Protein AF-A0A923AWI6-F1 (afdb_monomer)

Mean predicted aligned error: 8.92 Å

Solvent-accessible surface area (backbone atoms only — not comparable to full-atom values): 6801 Å² total; per-residue (Å²): 113,45,79,76,45,63,46,67,44,89,64,32,20,40,35,29,35,39,38,64,31,85,40,94,51,52,35,27,54,32,82,87,48,50,84,41,27,35,38,37,34,76,89,67,54,72,37,40,35,44,70,36,90,88,49,65,37,49,70,32,51,48,75,34,71,45,75,51,61,47,37,22,57,36,44,67,72,93,59,93,44,37,34,42,33,26,28,81,87,34,56,66,84,45,84,86,50,46,37,50,32,44,78,40,78,49,74,53,72,59,58,71,59,78,80,74,87,84,83,131

Nearest PDB structures (foldseek):
  8rd8-assembly1_H  TM=4.188E-01  e=1.966E-01  Psychrobacter urativorans
  5wdt-assembly1_z  TM=3.711E-01  e=1.489E-01  Escherichia coli
  5we4-assembly1_z  TM=3.940E-01  e=2.456E-01  Escherichia coli
  5wfs-assembly1_z  TM=3.877E-01  e=3.067E-01  Escherichia coli
  6h04-assembly1_A  TM=4.870E-01  e=4.679E+00  Homo sapiens

Foldseek 3Di:
DDWPDWEFDAFKIKTKDKDFAQAQAKAWQAQDHQQQKWKAAPVRDIWTWDQDPPCRRNIAGHRGMDIDMTMTGHGDDDGPKMKIWTRVPADQPDSPDSHHIDIDIDPCVNNVPVPPDDDD

Sequence (120 aa):
MQVTSLQSREVDTVVGVRILNGADNEIQLNRFNNRQGYIVVESGERIYISPPAGNTRLAIQPGQSMEGELVFLGRLPQSSSAVLVLNENSQTDNRYTRTPGFRIDLPLASLGSAASEGAS

Structure (mmCIF, N/CA/C/O backbone):
data_AF-A0A923AWI6-F1
#
_entry.id   AF-A0A923AWI6-F1
#
loop_
_atom_site.group_PDB
_atom_site.id
_atom_site.type_symbol
_atom_site.label_atom_id
_atom_site.label_alt_id
_atom_site.label_comp_id
_atom_site.label_asym_id
_atom_site.label_entity_id
_atom_site.label_seq_id
_atom_site.pdbx_PDB_ins_code
_atom_site.Cartn_x
_atom_site.Cartn_y
_atom_site.Cartn_z
_atom_site.occupancy
_atom_site.B_iso_or_equiv
_atom_site.auth_seq_id
_atom_site.auth_comp_id
_atom_site.auth_asym_id
_atom_site.auth_atom_id
_atom_site.pdbx_PDB_model_num
ATOM 1 N N . MET A 1 1 ? 0.631 -0.723 -10.292 1.00 75.94 1 MET A N 1
ATOM 2 C CA . MET A 1 1 ? -0.004 -1.404 -9.142 1.00 75.94 1 MET A CA 1
ATOM 3 C C . MET A 1 1 ? -1.471 -1.026 -9.128 1.00 75.94 1 MET A C 1
ATOM 5 O O . MET A 1 1 ? -1.790 0.086 -9.524 1.00 75.94 1 MET A O 1
ATOM 9 N N . GLN A 1 2 ? -2.335 -1.944 -8.716 1.00 84.50 2 GLN A N 1
ATOM 10 C CA . GLN A 1 2 ? -3.776 -1.757 -8.605 1.00 84.50 2 GLN A CA 1
ATOM 11 C C . GLN A 1 2 ? -4.248 -2.251 -7.237 1.00 84.50 2 GLN A C 1
ATOM 13 O O . GLN A 1 2 ? -3.714 -3.232 -6.721 1.00 84.50 2 GLN A O 1
ATOM 18 N N . VAL A 1 3 ? -5.234 -1.572 -6.659 1.00 85.81 3 VAL A N 1
ATOM 19 C CA . VAL A 1 3 ? -5.942 -2.038 -5.461 1.00 85.81 3 VAL A CA 1
ATOM 20 C C . VAL A 1 3 ? -7.100 -2.911 -5.933 1.00 85.81 3 VAL A C 1
ATOM 22 O O . VAL A 1 3 ? -7.887 -2.480 -6.771 1.00 85.81 3 VAL A O 1
ATOM 25 N N . THR A 1 4 ? -7.168 -4.144 -5.442 1.00 87.12 4 THR A N 1
ATOM 26 C CA . THR A 1 4 ? -8.213 -5.113 -5.801 1.00 87.12 4 THR A CA 1
ATOM 27 C C . THR A 1 4 ? -9.317 -5.176 -4.756 1.00 87.12 4 THR A C 1
ATOM 29 O O . THR A 1 4 ? -10.471 -5.395 -5.108 1.00 87.12 4 THR A O 1
ATOM 32 N N . SER A 1 5 ? -8.979 -4.973 -3.481 1.00 85.56 5 SER A N 1
ATOM 33 C CA . SER A 1 5 ? -9.930 -4.993 -2.371 1.00 85.56 5 SER A CA 1
ATOM 34 C C . SER A 1 5 ? -9.461 -4.079 -1.244 1.00 85.56 5 SER A C 1
ATOM 36 O O . SER A 1 5 ? -8.267 -3.812 -1.097 1.00 85.56 5 SER A O 1
ATOM 38 N N . LEU A 1 6 ? -10.401 -3.603 -0.437 1.00 87.44 6 LEU A N 1
ATOM 39 C CA . LEU A 1 6 ? -10.134 -2.769 0.723 1.00 87.44 6 LEU A CA 1
ATOM 40 C C . LEU A 1 6 ? -11.139 -3.113 1.821 1.00 87.44 6 LEU A C 1
ATOM 42 O O . LEU A 1 6 ? -12.344 -2.970 1.634 1.00 87.44 6 LEU A O 1
ATOM 46 N N . GLN A 1 7 ? -10.640 -3.566 2.966 1.00 87.12 7 GLN A N 1
ATOM 47 C CA . GLN A 1 7 ? -11.446 -3.971 4.112 1.00 87.12 7 GLN A CA 1
ATOM 48 C C . GLN A 1 7 ? -10.875 -3.342 5.380 1.00 87.12 7 GLN A C 1
ATOM 50 O O . GLN A 1 7 ? -9.789 -3.691 5.829 1.00 87.12 7 GLN A O 1
ATOM 55 N N . SER A 1 8 ? -11.612 -2.410 5.975 1.00 84.50 8 SER A N 1
ATOM 56 C CA . SER A 1 8 ? -11.272 -1.826 7.273 1.00 84.50 8 SER A CA 1
ATOM 57 C C . SER A 1 8 ? -11.991 -2.613 8.362 1.00 84.50 8 SER A C 1
ATOM 59 O O . SER A 1 8 ? -13.217 -2.733 8.331 1.00 84.50 8 SER A O 1
ATOM 61 N N . ARG A 1 9 ? -11.239 -3.187 9.302 1.00 85.44 9 ARG A N 1
ATOM 62 C CA . ARG A 1 9 ? -11.763 -3.940 10.449 1.00 85.44 9 ARG A CA 1
ATOM 63 C C . ARG A 1 9 ? -11.532 -3.140 11.726 1.00 85.44 9 ARG A C 1
ATOM 65 O O . ARG A 1 9 ? -11.140 -1.977 11.715 1.00 85.44 9 ARG A O 1
ATOM 72 N N . GLU A 1 10 ? -11.859 -3.733 12.866 1.00 80.19 10 GLU A N 1
ATOM 73 C CA . GLU A 1 10 ? -11.796 -3.039 14.155 1.00 80.19 10 GLU A CA 1
ATOM 74 C C . GLU A 1 10 ? -10.370 -2.830 14.658 1.00 80.19 10 GLU A C 1
ATOM 76 O O . GLU A 1 10 ? -10.083 -1.806 15.272 1.00 80.19 10 GLU A O 1
ATOM 81 N N . VAL A 1 11 ? -9.482 -3.778 14.361 1.00 84.69 11 VAL A N 1
ATOM 82 C CA . VAL A 1 11 ? -8.100 -3.799 14.861 1.00 84.69 11 VAL A CA 1
ATOM 83 C C . VAL A 1 11 ? -7.060 -3.770 13.742 1.00 84.69 11 VAL A C 1
ATOM 85 O O . VAL A 1 11 ? -5.884 -3.514 13.996 1.00 84.69 11 VAL A O 1
ATOM 88 N N . ASP A 1 12 ? -7.485 -3.989 12.501 1.00 88.12 12 ASP A N 1
ATOM 89 C CA . ASP A 1 12 ? -6.624 -4.073 11.331 1.00 88.12 12 ASP A CA 1
ATOM 90 C C . ASP A 1 12 ? -7.342 -3.584 10.070 1.00 88.12 12 ASP A C 1
ATOM 92 O O . ASP A 1 12 ? -8.568 -3.564 9.997 1.00 88.12 12 ASP A O 1
ATOM 96 N N . THR A 1 13 ? -6.572 -3.178 9.067 1.00 88.62 13 THR A N 1
ATOM 97 C CA . THR A 1 13 ? -7.085 -2.844 7.735 1.00 88.62 13 THR A CA 1
ATOM 98 C C . THR A 1 13 ? -6.377 -3.710 6.714 1.00 88.62 13 THR A C 1
ATOM 100 O O . THR A 1 13 ? -5.153 -3.725 6.670 1.00 88.62 13 THR A O 1
ATOM 103 N N . VAL A 1 14 ? -7.126 -4.415 5.879 1.00 88.75 14 VAL A N 1
ATOM 104 C CA . VAL A 1 14 ? -6.596 -5.287 4.833 1.00 88.75 14 VAL A CA 1
ATOM 105 C C . VAL A 1 14 ? -6.802 -4.624 3.478 1.00 88.75 14 VAL A C 1
ATOM 107 O O . VAL A 1 14 ? -7.915 -4.247 3.116 1.00 88.75 14 VAL A O 1
ATOM 110 N N . VAL A 1 15 ? -5.721 -4.471 2.717 1.00 87.12 15 VAL A N 1
ATOM 111 C CA . VAL A 1 15 ? -5.744 -3.939 1.353 1.00 87.12 15 VAL A CA 1
ATOM 112 C C . VAL A 1 15 ? -5.268 -5.025 0.402 1.00 87.12 15 VAL A C 1
ATOM 114 O O . VAL A 1 15 ? -4.088 -5.375 0.387 1.00 87.12 15 VAL A O 1
ATOM 117 N N . GLY A 1 16 ? -6.182 -5.551 -0.405 1.00 87.94 16 GLY A N 1
ATOM 118 C CA . GLY A 1 16 ? -5.849 -6.426 -1.520 1.00 87.94 16 GLY A CA 1
ATOM 119 C C . GLY A 1 16 ? -5.172 -5.614 -2.617 1.00 87.94 16 GLY A C 1
ATOM 120 O O . GLY A 1 16 ? -5.704 -4.597 -3.070 1.00 87.94 16 GLY A O 1
ATOM 121 N N . VAL A 1 17 ? -3.988 -6.040 -3.041 1.00 85.25 17 VAL A N 1
ATOM 122 C CA . VAL A 1 17 ? -3.202 -5.348 -4.060 1.00 85.25 17 VAL A CA 1
ATOM 123 C C . VAL A 1 17 ? -2.714 -6.312 -5.126 1.00 85.25 17 VAL A C 1
ATOM 125 O O . VAL A 1 17 ? -2.331 -7.449 -4.855 1.00 85.25 17 VAL A O 1
ATOM 128 N N . ARG A 1 18 ? -2.670 -5.802 -6.353 1.00 87.00 18 ARG A N 1
ATOM 129 C CA . ARG A 1 18 ? -2.097 -6.459 -7.520 1.00 87.00 18 ARG A CA 1
ATOM 130 C C . ARG A 1 18 ? -0.978 -5.601 -8.076 1.00 87.00 18 ARG A C 1
ATOM 132 O O . ARG A 1 18 ? -1.188 -4.470 -8.524 1.00 87.00 18 ARG A O 1
ATOM 139 N N . ILE A 1 19 ? 0.238 -6.122 -8.056 1.00 82.94 19 ILE A N 1
ATOM 140 C CA . ILE A 1 19 ? 1.408 -5.432 -8.587 1.00 82.94 19 ILE A CA 1
ATOM 141 C C . ILE A 1 19 ? 1.935 -6.209 -9.785 1.00 82.94 19 ILE A C 1
ATOM 143 O O . ILE A 1 19 ? 2.257 -7.384 -9.680 1.00 82.94 19 ILE A O 1
ATOM 147 N N . LEU A 1 20 ? 2.046 -5.527 -10.921 1.00 85.25 20 LEU A N 1
ATOM 148 C CA . LEU A 1 20 ? 2.718 -6.033 -12.109 1.00 85.25 20 LEU A CA 1
ATOM 149 C C . LEU A 1 20 ? 4.131 -5.454 -12.146 1.00 85.25 20 LEU A C 1
ATOM 151 O O . LEU A 1 20 ? 4.284 -4.229 -12.141 1.00 85.25 20 LEU A O 1
ATOM 155 N N . ASN A 1 21 ? 5.143 -6.316 -12.198 1.00 83.81 21 ASN A N 1
ATOM 156 C CA . ASN A 1 21 ? 6.506 -5.888 -12.457 1.00 83.81 21 ASN A CA 1
ATOM 157 C C . ASN A 1 21 ? 6.790 -5.923 -13.964 1.00 83.81 21 ASN A C 1
ATOM 159 O O . ASN A 1 21 ? 7.082 -6.975 -14.526 1.00 83.81 21 ASN A O 1
ATOM 163 N N . GLY A 1 22 ? 6.705 -4.761 -14.611 1.00 78.81 22 GLY A N 1
ATOM 164 C CA . GLY A 1 22 ? 7.092 -4.591 -16.014 1.00 78.81 22 GLY A CA 1
ATOM 165 C C . GLY A 1 22 ? 8.573 -4.262 -16.229 1.00 78.81 22 GLY A C 1
ATOM 166 O O . GLY A 1 22 ? 8.960 -4.015 -17.365 1.00 78.81 22 GLY A O 1
ATOM 167 N N . ALA A 1 23 ? 9.385 -4.196 -15.169 1.00 76.81 23 ALA A N 1
ATOM 168 C CA . ALA A 1 23 ? 10.812 -3.917 -15.282 1.00 76.81 23 ALA A CA 1
ATOM 169 C C . ALA A 1 23 ? 11.611 -5.197 -15.570 1.00 76.81 23 ALA A C 1
ATOM 171 O O . ALA A 1 23 ? 11.206 -6.294 -15.191 1.00 76.81 23 ALA A O 1
ATOM 172 N N . ASP A 1 24 ? 12.800 -5.038 -16.154 1.00 81.06 24 ASP A N 1
ATOM 173 C CA . ASP A 1 24 ? 13.756 -6.129 -16.406 1.00 81.06 24 ASP A CA 1
ATOM 174 C C . ASP A 1 24 ? 14.444 -6.657 -15.131 1.00 81.06 24 ASP A C 1
ATOM 176 O O . ASP A 1 24 ? 15.242 -7.590 -15.178 1.00 81.06 24 ASP A O 1
ATOM 180 N N . ASN A 1 25 ? 14.152 -6.061 -13.972 1.00 82.50 25 ASN A N 1
ATOM 181 C CA . ASN A 1 25 ? 14.752 -6.404 -12.687 1.00 82.50 25 ASN A CA 1
ATOM 182 C C . ASN A 1 25 ? 13.678 -6.715 -11.644 1.00 82.50 25 ASN A C 1
ATOM 184 O O . ASN A 1 25 ? 12.562 -6.207 -11.708 1.00 82.50 25 ASN A O 1
ATOM 188 N N . GLU A 1 26 ? 14.037 -7.508 -10.634 1.00 83.81 26 GLU A N 1
ATOM 189 C CA . GLU A 1 26 ? 13.193 -7.716 -9.457 1.00 83.81 26 GLU A CA 1
ATOM 190 C C . GLU A 1 26 ? 12.936 -6.391 -8.725 1.00 83.81 26 GLU A C 1
ATOM 192 O O . GLU A 1 26 ? 13.879 -5.658 -8.397 1.00 83.81 26 GLU A O 1
ATOM 197 N N . ILE A 1 27 ? 11.665 -6.137 -8.411 1.00 81.19 27 ILE A N 1
ATOM 198 C CA . ILE A 1 27 ? 11.246 -5.024 -7.559 1.00 81.19 27 ILE A CA 1
ATOM 199 C C . ILE A 1 27 ? 10.898 -5.532 -6.161 1.00 81.19 27 ILE A C 1
ATOM 201 O O . ILE A 1 27 ? 10.276 -6.577 -5.995 1.00 81.19 27 ILE A O 1
ATOM 205 N N . GLN A 1 28 ? 11.297 -4.778 -5.146 1.00 78.94 28 GLN A N 1
ATOM 206 C CA . GLN A 1 28 ? 11.023 -5.028 -3.738 1.00 78.94 28 GLN A CA 1
ATOM 207 C C . GLN A 1 28 ? 10.253 -3.833 -3.181 1.00 78.94 28 GLN A C 1
ATOM 209 O O . GLN A 1 28 ? 10.735 -2.697 -3.190 1.00 78.94 28 GLN A O 1
ATOM 214 N N . LEU A 1 29 ? 9.041 -4.079 -2.691 1.00 71.62 29 LEU A N 1
ATOM 215 C CA . LEU A 1 29 ? 8.173 -3.012 -2.180 1.00 71.62 29 LEU A CA 1
ATOM 216 C C . LEU A 1 29 ? 8.371 -2.739 -0.684 1.00 71.62 29 LEU A C 1
ATOM 218 O O . LEU A 1 29 ? 7.795 -1.793 -0.156 1.00 71.62 29 LEU A O 1
ATOM 222 N N . ASN A 1 30 ? 9.169 -3.567 -0.002 1.00 68.81 30 ASN A N 1
ATOM 223 C CA . ASN A 1 30 ? 9.428 -3.462 1.432 1.00 68.81 30 ASN A CA 1
ATOM 224 C C . ASN A 1 30 ? 10.858 -3.941 1.764 1.00 68.81 30 ASN A C 1
ATOM 226 O O . ASN A 1 30 ? 11.063 -4.984 2.384 1.00 68.81 30 ASN A O 1
ATOM 230 N N . ARG A 1 31 ? 11.875 -3.214 1.268 1.00 62.41 31 ARG A N 1
ATOM 231 C CA . ARG A 1 31 ? 13.290 -3.642 1.339 1.00 62.41 31 ARG A CA 1
ATOM 232 C C . ARG A 1 31 ? 13.883 -3.592 2.750 1.00 62.41 31 ARG A C 1
ATOM 234 O O . ARG A 1 31 ? 14.692 -4.456 3.079 1.00 62.41 31 ARG A O 1
ATOM 241 N N . PHE A 1 32 ? 13.539 -2.582 3.555 1.00 52.84 32 PHE A N 1
ATOM 242 C CA . PHE A 1 32 ? 14.251 -2.314 4.813 1.00 52.84 32 PHE A CA 1
ATOM 243 C C . PHE A 1 32 ? 13.418 -2.491 6.081 1.00 52.84 32 PHE A C 1
ATOM 245 O O . PHE A 1 32 ? 13.986 -2.896 7.094 1.00 52.84 32 PHE A O 1
ATOM 252 N N . ASN A 1 33 ? 12.120 -2.165 6.078 1.00 57.47 33 ASN A N 1
ATOM 253 C CA . ASN A 1 33 ? 11.256 -2.363 7.243 1.00 57.47 33 ASN A CA 1
ATOM 254 C C . ASN A 1 33 ? 9.799 -1.977 6.961 1.00 57.47 33 ASN A C 1
ATOM 256 O O . ASN A 1 33 ? 9.539 -1.020 6.232 1.00 57.47 33 ASN A O 1
ATOM 260 N N . ASN A 1 34 ? 8.870 -2.577 7.712 1.00 61.50 34 ASN A N 1
ATOM 261 C CA . ASN A 1 34 ? 7.429 -2.266 7.685 1.00 61.50 34 ASN A CA 1
ATOM 262 C C . ASN A 1 34 ? 7.083 -0.811 8.070 1.00 61.50 34 ASN A C 1
ATOM 264 O O . ASN A 1 34 ? 5.936 -0.397 8.018 1.00 61.50 34 ASN A O 1
ATOM 268 N N . ARG A 1 35 ? 8.071 0.005 8.447 1.00 63.78 35 ARG A N 1
ATOM 269 C CA . ARG A 1 35 ? 7.900 1.448 8.669 1.00 63.78 35 ARG A CA 1
ATOM 270 C C . ARG A 1 35 ? 7.859 2.273 7.381 1.00 63.78 35 ARG A C 1
ATOM 272 O O . ARG A 1 35 ? 7.479 3.434 7.443 1.00 63.78 35 ARG A O 1
ATOM 279 N N . GLN A 1 36 ? 8.258 1.707 6.239 1.00 71.06 36 GLN A N 1
ATOM 280 C CA . GLN A 1 36 ? 8.251 2.409 4.947 1.00 71.06 36 GLN A CA 1
ATOM 281 C C . GLN A 1 36 ? 6.945 2.231 4.161 1.00 71.06 36 GLN A C 1
ATOM 283 O O . GLN A 1 36 ? 6.806 2.816 3.086 1.00 71.06 36 GLN A O 1
ATOM 288 N N . GLY A 1 37 ? 6.023 1.413 4.677 1.00 81.62 37 GLY A N 1
ATOM 289 C CA . GLY A 1 37 ? 4.680 1.234 4.147 1.00 81.62 37 GLY A CA 1
ATOM 290 C C . GLY A 1 37 ? 3.648 1.727 5.151 1.00 81.62 37 GLY A C 1
ATOM 291 O O . GLY A 1 37 ? 3.589 1.231 6.276 1.00 81.62 37 GLY A O 1
ATOM 292 N N . TYR A 1 38 ? 2.844 2.706 4.771 1.00 87.62 38 TYR A N 1
ATOM 293 C CA . TYR A 1 38 ? 1.783 3.224 5.625 1.00 87.62 38 TYR A CA 1
ATOM 294 C C . TYR A 1 38 ? 0.633 3.756 4.773 1.00 87.62 38 TYR A C 1
ATOM 296 O O . TYR A 1 38 ? 0.812 4.122 3.611 1.00 87.62 38 TYR A O 1
ATOM 304 N N . ILE A 1 39 ? -0.554 3.812 5.358 1.00 89.62 39 ILE A N 1
ATOM 305 C CA . ILE A 1 39 ? -1.679 4.545 4.790 1.00 89.62 39 ILE A CA 1
ATOM 306 C C . ILE A 1 39 ? -1.782 5.853 5.547 1.00 89.62 39 ILE A C 1
ATOM 308 O O . ILE A 1 39 ? -1.780 5.848 6.774 1.00 89.62 39 ILE A O 1
ATOM 312 N N . VAL A 1 40 ? -1.860 6.960 4.817 1.00 90.88 40 VAL A N 1
ATOM 313 C CA . VAL A 1 40 ? -2.121 8.286 5.372 1.00 90.88 40 VAL A CA 1
ATOM 314 C C . VAL A 1 40 ? -3.491 8.757 4.919 1.00 90.88 40 VAL A C 1
ATOM 316 O O . VAL A 1 40 ? -3.804 8.706 3.729 1.00 90.88 40 VAL A O 1
ATOM 319 N N . VAL A 1 41 ? -4.314 9.206 5.858 1.00 90.12 41 VAL A N 1
ATOM 320 C CA . VAL A 1 41 ? -5.605 9.825 5.542 1.00 90.12 41 VAL A CA 1
ATOM 321 C C . VAL A 1 41 ? -5.488 11.340 5.432 1.00 90.12 41 VAL A C 1
ATOM 323 O O . VAL A 1 41 ? -4.493 11.930 5.849 1.00 90.12 41 VAL A O 1
ATOM 326 N N . GLU A 1 42 ? -6.524 11.978 4.894 1.00 86.06 42 GLU A N 1
ATOM 327 C CA . GLU A 1 42 ? -6.670 13.440 4.824 1.00 86.06 42 GLU A CA 1
ATOM 328 C C . GLU A 1 42 ? -6.347 14.150 6.149 1.00 86.06 42 GLU A C 1
ATOM 330 O O . GLU A 1 42 ? -5.648 15.160 6.151 1.00 86.06 42 GLU A O 1
ATOM 335 N N . SER A 1 43 ? -6.790 13.590 7.280 1.00 85.19 43 SER A N 1
ATOM 336 C CA . SER A 1 43 ? -6.532 14.149 8.615 1.00 85.19 43 SER A CA 1
ATOM 337 C C . SER A 1 43 ? -5.050 14.112 9.030 1.00 85.19 43 SER A C 1
ATOM 339 O O . SER A 1 43 ? -4.697 14.622 10.092 1.00 85.19 43 SER A O 1
ATOM 341 N N . GLY A 1 44 ? -4.179 13.475 8.242 1.00 85.31 44 GLY A N 1
ATOM 342 C CA . GLY A 1 44 ? -2.764 13.274 8.549 1.00 85.31 44 GLY A CA 1
ATOM 343 C C . GLY A 1 44 ? -2.478 12.064 9.442 1.00 85.31 44 GLY A C 1
ATOM 344 O O . GLY A 1 44 ? -1.308 11.779 9.701 1.00 85.31 44 GLY A O 1
ATOM 345 N N . GLU A 1 45 ? -3.512 11.339 9.879 1.00 88.50 45 GLU A N 1
ATOM 346 C CA . GLU A 1 45 ? -3.366 10.089 10.626 1.00 88.50 45 GLU A CA 1
ATOM 347 C C . GLU A 1 45 ? -2.757 8.999 9.738 1.00 88.50 45 GLU A C 1
ATOM 349 O O . GLU A 1 45 ? -3.066 8.894 8.547 1.00 88.50 45 GLU A O 1
ATOM 354 N N . ARG A 1 46 ? -1.839 8.220 10.319 1.00 89.12 46 ARG A N 1
ATOM 355 C CA . ARG A 1 46 ? -1.055 7.209 9.609 1.00 89.12 46 ARG A CA 1
ATOM 356 C C . ARG A 1 46 ? -1.197 5.862 10.292 1.00 89.12 46 ARG A C 1
ATOM 358 O O . ARG A 1 46 ? -0.865 5.739 11.468 1.00 89.12 46 ARG A O 1
ATOM 365 N N . ILE A 1 47 ? -1.606 4.853 9.534 1.00 88.94 47 ILE A N 1
ATOM 366 C CA . ILE A 1 47 ? -1.580 3.456 9.973 1.00 88.94 47 ILE A CA 1
ATOM 367 C C . ILE A 1 47 ? -0.451 2.727 9.252 1.00 88.94 47 ILE A C 1
ATOM 369 O O . ILE A 1 47 ? -0.267 2.867 8.042 1.00 88.94 47 ILE 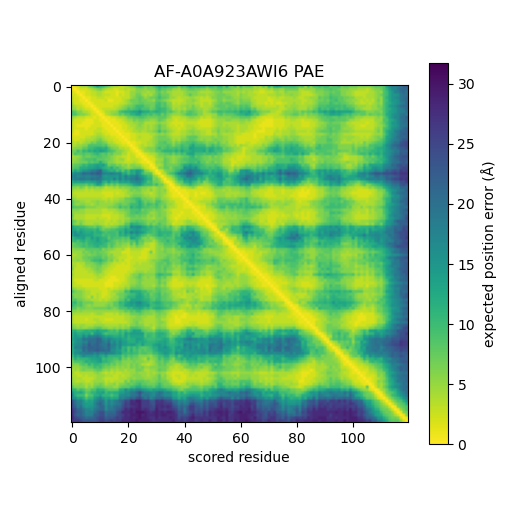A O 1
ATOM 373 N N . TYR A 1 48 ? 0.345 1.978 10.005 1.00 87.50 48 TYR A N 1
ATOM 374 C CA . TYR A 1 48 ? 1.540 1.317 9.487 1.00 87.50 48 TYR A CA 1
ATOM 375 C C . TYR A 1 48 ? 1.217 -0.089 9.007 1.00 87.50 48 TYR A C 1
ATOM 377 O O . TYR A 1 48 ? 0.387 -0.784 9.599 1.00 87.50 48 TYR A O 1
ATOM 385 N N . ILE A 1 49 ? 1.893 -0.513 7.941 1.00 83.62 49 ILE 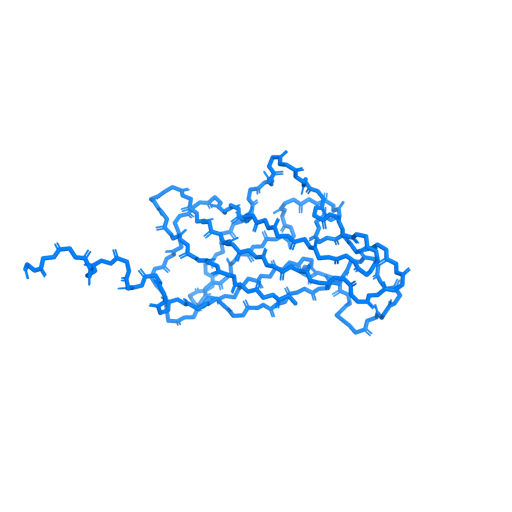A N 1
ATOM 386 C CA . ILE A 1 49 ? 1.752 -1.876 7.449 1.00 83.62 49 ILE A CA 1
ATOM 387 C C . ILE A 1 49 ? 2.327 -2.860 8.479 1.00 83.62 49 ILE A C 1
ATOM 389 O O . ILE A 1 49 ? 3.383 -2.643 9.073 1.00 83.62 49 ILE A O 1
ATOM 393 N N . SER A 1 50 ? 1.616 -3.954 8.694 1.00 81.31 50 SER A N 1
ATOM 394 C CA . SER A 1 50 ? 2.095 -5.148 9.370 1.00 81.31 50 SER A CA 1
ATOM 395 C C . SER A 1 50 ? 2.811 -6.039 8.350 1.00 81.31 50 SER A C 1
ATOM 397 O O . SER A 1 50 ? 2.307 -6.202 7.237 1.00 81.31 50 SER A O 1
ATOM 399 N N . PRO A 1 51 ? 3.969 -6.634 8.680 1.00 68.19 51 PRO A N 1
ATOM 400 C CA . PRO A 1 51 ? 4.672 -7.521 7.760 1.00 68.19 51 PRO A CA 1
ATOM 401 C C . PRO A 1 51 ? 3.746 -8.641 7.264 1.00 68.19 51 PRO A C 1
ATOM 403 O O . PRO A 1 51 ? 3.270 -9.430 8.085 1.00 68.19 51 PRO A O 1
ATOM 406 N N . PRO A 1 52 ? 3.511 -8.770 5.946 1.00 65.12 52 PRO A N 1
ATOM 407 C CA . PRO A 1 52 ? 2.727 -9.880 5.427 1.00 65.12 52 PRO A CA 1
ATOM 408 C C . PRO A 1 52 ? 3.503 -11.187 5.637 1.00 65.12 52 PRO A C 1
ATOM 410 O O . PRO A 1 52 ? 4.663 -11.308 5.232 1.00 65.12 52 PRO A O 1
ATOM 413 N N . ALA A 1 53 ? 2.860 -12.174 6.267 1.00 58.09 53 ALA A N 1
ATOM 414 C CA . ALA A 1 53 ? 3.497 -13.430 6.670 1.00 58.09 53 ALA A CA 1
ATOM 415 C C . ALA A 1 53 ? 4.026 -14.261 5.483 1.00 58.09 53 ALA A C 1
ATOM 417 O O . ALA A 1 53 ? 4.998 -14.994 5.636 1.00 58.09 53 ALA A O 1
ATOM 418 N N . GLY A 1 54 ? 3.417 -14.127 4.298 1.00 60.19 54 GLY A N 1
ATOM 419 C CA . GLY A 1 54 ? 3.790 -14.891 3.102 1.00 60.19 54 GLY A CA 1
ATOM 420 C C . GLY A 1 54 ? 4.893 -14.270 2.237 1.00 60.19 54 GLY A C 1
ATOM 421 O O . GLY A 1 54 ? 5.548 -14.990 1.490 1.00 60.19 54 GLY A O 1
ATOM 422 N N . ASN A 1 55 ? 5.121 -12.952 2.307 1.00 64.50 55 ASN A N 1
ATOM 423 C CA . ASN A 1 55 ? 6.129 -12.282 1.476 1.00 64.50 55 ASN A CA 1
ATOM 424 C C . ASN A 1 55 ? 6.599 -10.966 2.109 1.00 64.50 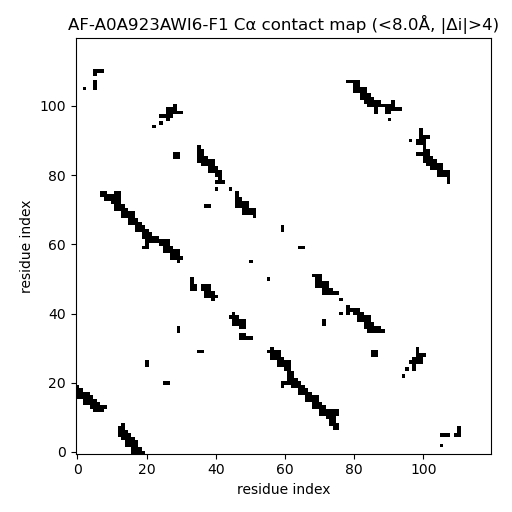55 ASN A C 1
ATOM 426 O O . ASN A 1 55 ? 6.240 -9.871 1.677 1.00 64.50 55 ASN A O 1
ATOM 430 N N . THR A 1 56 ? 7.427 -11.074 3.147 1.00 67.19 56 THR A N 1
ATOM 431 C CA . THR A 1 56 ? 7.830 -9.950 4.011 1.00 67.19 56 THR A CA 1
ATOM 432 C C . THR A 1 56 ? 8.521 -8.808 3.257 1.00 67.19 56 THR A C 1
ATOM 434 O O . THR A 1 56 ? 8.459 -7.662 3.691 1.00 67.19 56 THR A O 1
ATOM 437 N N . ARG A 1 57 ? 9.174 -9.108 2.124 1.00 68.00 57 ARG A N 1
ATOM 438 C CA . ARG A 1 57 ? 9.877 -8.122 1.281 1.00 68.00 57 ARG A CA 1
ATOM 439 C C . ARG A 1 57 ? 9.050 -7.620 0.100 1.00 68.00 57 ARG A C 1
ATOM 441 O O . ARG A 1 57 ? 9.492 -6.689 -0.576 1.00 68.00 57 ARG A O 1
ATOM 448 N N . LEU A 1 58 ? 7.882 -8.227 -0.150 1.00 74.06 58 LEU A N 1
ATOM 449 C CA . LEU A 1 58 ? 7.040 -7.956 -1.318 1.00 74.06 58 LEU A CA 1
ATOM 450 C C . LEU A 1 58 ? 7.889 -7.934 -2.601 1.00 74.06 58 LEU A C 1
ATOM 452 O O . LEU A 1 58 ? 7.912 -6.943 -3.333 1.00 74.06 58 LEU A O 1
ATOM 456 N N . ALA A 1 59 ? 8.677 -8.997 -2.788 1.00 79.75 59 ALA A N 1
ATOM 457 C CA . ALA A 1 59 ? 9.575 -9.148 -3.925 1.00 79.75 59 ALA A CA 1
ATOM 458 C C . ALA A 1 59 ? 8.814 -9.720 -5.125 1.00 79.75 59 ALA A C 1
ATOM 460 O O . ALA A 1 59 ? 8.109 -10.722 -4.993 1.00 79.75 59 ALA A O 1
ATOM 461 N N . ILE A 1 60 ? 8.967 -9.084 -6.284 1.00 82.44 60 ILE A N 1
ATOM 462 C CA . ILE A 1 60 ? 8.258 -9.424 -7.517 1.00 82.44 60 ILE A CA 1
ATOM 463 C C . ILE A 1 60 ? 9.291 -9.568 -8.630 1.00 82.44 60 ILE A C 1
ATOM 465 O O . ILE A 1 60 ? 10.016 -8.624 -8.949 1.00 82.44 60 ILE A O 1
ATOM 469 N N . GLN A 1 61 ? 9.357 -10.757 -9.222 1.00 85.25 61 GLN A N 1
ATOM 470 C CA . GLN A 1 61 ? 10.269 -11.074 -10.322 1.00 85.25 61 GLN A CA 1
ATOM 471 C C . GLN A 1 61 ? 9.920 -10.276 -11.595 1.00 85.25 61 GLN A C 1
ATOM 473 O O . GLN A 1 61 ? 8.767 -9.866 -11.756 1.00 85.25 61 GLN A O 1
ATOM 478 N N . PRO A 1 62 ? 10.888 -10.019 -12.491 1.00 85.00 62 PRO A N 1
ATOM 479 C CA . PRO A 1 62 ? 10.640 -9.300 -13.741 1.00 85.00 62 PRO A CA 1
ATOM 480 C C . PRO A 1 62 ? 9.613 -10.030 -14.614 1.00 85.00 62 PRO A C 1
ATOM 482 O O . PRO A 1 62 ? 9.644 -11.255 -14.739 1.00 85.00 62 PRO A O 1
ATOM 485 N N . GLY A 1 63 ? 8.671 -9.281 -15.187 1.00 84.69 63 GLY A N 1
ATOM 486 C CA . GLY A 1 63 ? 7.579 -9.819 -16.004 1.00 84.69 63 GLY A CA 1
ATOM 487 C C . GLY A 1 63 ? 6.519 -10.609 -15.228 1.00 84.69 63 GLY A C 1
ATOM 488 O O . GLY A 1 63 ? 5.620 -11.177 -15.843 1.00 84.69 63 GLY A O 1
ATOM 489 N N . GLN A 1 64 ? 6.606 -10.668 -13.896 1.00 86.06 64 GLN A N 1
ATOM 490 C CA . GLN A 1 64 ? 5.632 -11.361 -13.055 1.00 86.06 64 GLN A CA 1
ATOM 491 C C . GLN A 1 64 ? 4.639 -10.386 -12.423 1.00 86.06 64 GLN A C 1
ATOM 493 O O . GLN A 1 64 ? 4.933 -9.215 -12.165 1.00 86.06 64 GLN A O 1
ATOM 498 N N . SER A 1 65 ? 3.447 -10.900 -12.137 1.00 84.69 65 SER A N 1
ATOM 499 C CA . SER A 1 65 ? 2.466 -10.238 -11.285 1.00 84.69 65 SER A CA 1
ATOM 500 C C . SER A 1 65 ? 2.448 -10.882 -9.907 1.00 84.69 65 SER A C 1
ATOM 502 O O . SER A 1 65 ? 2.482 -12.103 -9.791 1.00 84.69 65 SER A O 1
ATOM 504 N N . MET A 1 66 ? 2.335 -10.061 -8.872 1.00 83.81 66 MET A N 1
ATOM 505 C CA . MET A 1 66 ? 2.081 -10.500 -7.510 1.00 83.81 66 MET A CA 1
ATOM 506 C C . MET A 1 66 ? 0.721 -9.983 -7.065 1.00 83.81 66 MET A C 1
ATOM 508 O O . MET A 1 66 ? 0.425 -8.795 -7.201 1.00 83.81 66 MET A O 1
ATOM 512 N N . GLU A 1 67 ? -0.075 -10.879 -6.501 1.00 84.62 67 GLU A N 1
ATOM 513 C CA . GLU A 1 67 ? -1.299 -10.548 -5.782 1.00 84.62 67 GLU A CA 1
ATOM 514 C C . GLU A 1 67 ? -1.113 -10.920 -4.320 1.00 84.62 67 GLU A C 1
ATOM 516 O O . GLU A 1 67 ? -0.534 -11.959 -3.998 1.00 84.62 67 GLU A O 1
ATOM 521 N N . GLY A 1 68 ? -1.544 -10.031 -3.435 1.00 79.25 68 GLY A N 1
ATOM 522 C CA . GLY A 1 68 ? -1.417 -10.239 -2.006 1.00 79.25 68 GLY A CA 1
ATOM 523 C C . GLY A 1 68 ? -2.223 -9.233 -1.209 1.00 79.25 68 GLY A C 1
ATOM 524 O O . GLY A 1 68 ? -2.786 -8.279 -1.744 1.00 79.25 68 GLY A O 1
ATOM 525 N N . GLU A 1 69 ? -2.251 -9.460 0.094 1.00 84.81 69 GLU A N 1
ATOM 526 C CA . GLU A 1 69 ? -2.993 -8.649 1.046 1.00 84.81 69 GLU A CA 1
ATOM 527 C C . GLU A 1 69 ? -2.006 -7.912 1.951 1.00 84.81 69 GLU A C 1
ATOM 529 O O . GLU A 1 69 ? -1.132 -8.511 2.584 1.00 84.81 69 GLU A O 1
ATOM 534 N N . LEU A 1 70 ? -2.125 -6.589 1.987 1.00 84.69 70 LEU A N 1
ATOM 535 C CA . LEU A 1 70 ? -1.377 -5.726 2.886 1.00 84.69 70 LEU A CA 1
ATOM 536 C C . LEU A 1 70 ? -2.232 -5.494 4.126 1.00 84.69 70 LEU A C 1
ATOM 538 O O . LEU A 1 70 ? -3.273 -4.845 4.052 1.00 84.69 70 LEU A O 1
ATOM 542 N N . VAL A 1 71 ? -1.795 -6.026 5.259 1.00 86.69 71 VAL A N 1
ATOM 543 C CA . VAL A 1 71 ? -2.465 -5.823 6.545 1.00 86.69 71 VAL A CA 1
ATOM 544 C C . VAL A 1 71 ? -1.841 -4.611 7.216 1.00 86.69 71 VAL A C 1
ATOM 546 O O . VAL A 1 71 ? -0.624 -4.533 7.305 1.00 86.69 71 VAL A O 1
ATOM 549 N N . PHE A 1 72 ?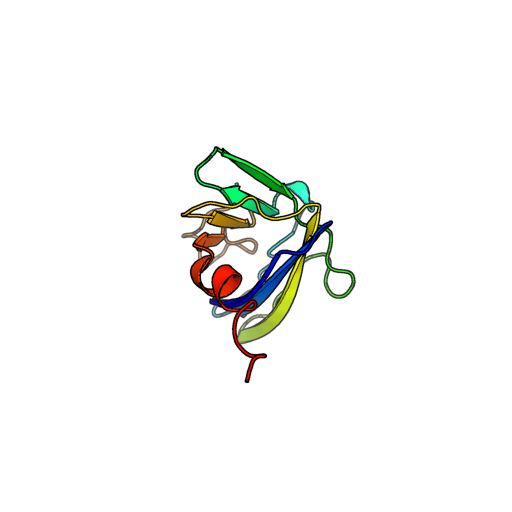 -2.641 -3.680 7.712 1.00 88.31 72 PHE A N 1
ATOM 550 C CA . PHE A 1 72 ? -2.212 -2.504 8.461 1.00 88.31 72 PHE A CA 1
ATOM 551 C C . PHE A 1 72 ? -2.695 -2.629 9.896 1.00 88.31 72 PHE A C 1
ATOM 553 O O . PHE A 1 72 ? -3.825 -3.051 10.137 1.00 88.31 72 PHE A O 1
ATOM 560 N N . LEU A 1 73 ? -1.829 -2.282 10.844 1.00 86.06 73 LEU A N 1
ATOM 561 C CA . LEU A 1 73 ? -2.165 -2.309 12.263 1.00 86.06 73 LEU A CA 1
ATOM 562 C C . LEU A 1 73 ? -3.014 -1.078 12.583 1.00 86.06 73 LEU A C 1
ATOM 564 O O . LEU A 1 73 ? -2.509 0.045 12.556 1.00 86.06 73 LEU A O 1
ATOM 568 N N . GLY A 1 74 ? -4.291 -1.305 12.879 1.00 85.81 74 GLY A N 1
ATOM 569 C CA . GLY A 1 74 ? -5.273 -0.260 13.139 1.00 85.81 74 GLY A CA 1
ATOM 570 C C . GLY A 1 74 ? -6.417 -0.233 12.127 1.00 85.81 74 GLY A C 1
ATOM 571 O O . GLY A 1 74 ? -6.281 -0.603 10.956 1.00 85.81 74 GLY A O 1
ATOM 572 N N . ARG A 1 75 ? -7.565 0.245 12.607 1.00 86.69 75 ARG A N 1
ATOM 573 C CA . ARG A 1 75 ? -8.712 0.589 11.770 1.00 86.69 75 ARG A CA 1
ATOM 574 C C . ARG A 1 75 ? -8.368 1.811 10.925 1.00 86.69 75 ARG A C 1
ATOM 576 O O . ARG A 1 75 ? -7.838 2.790 11.443 1.00 86.69 75 ARG A O 1
ATOM 583 N N . LEU A 1 76 ? -8.735 1.782 9.649 1.00 84.25 76 LEU A N 1
ATOM 584 C CA . LEU A 1 76 ? -8.681 2.967 8.808 1.00 84.25 76 LEU A CA 1
ATOM 585 C C . LEU A 1 76 ? -9.742 3.970 9.292 1.00 84.25 76 LEU A C 1
ATOM 587 O O . LEU A 1 76 ? -10.929 3.616 9.292 1.00 84.25 76 LEU A O 1
ATOM 591 N N . PRO A 1 77 ? -9.355 5.186 9.716 1.00 80.62 77 PRO A N 1
ATOM 592 C CA . PRO A 1 77 ? -10.312 6.181 10.180 1.00 80.62 77 PRO A CA 1
ATOM 593 C C . PRO A 1 77 ? -11.274 6.560 9.050 1.00 80.62 77 PRO A C 1
ATOM 595 O O . PRO A 1 77 ? -10.915 6.534 7.869 1.00 80.62 77 PRO A O 1
ATOM 598 N N . GLN A 1 78 ? -12.509 6.927 9.407 1.00 77.44 78 GLN A N 1
ATOM 599 C CA . GLN A 1 78 ? -13.449 7.471 8.428 1.00 77.44 78 GLN A CA 1
ATOM 600 C C . GLN A 1 78 ? -12.854 8.754 7.850 1.00 77.44 78 GLN A C 1
ATOM 602 O O . GLN A 1 78 ? -12.591 9.720 8.561 1.00 77.44 78 GLN A O 1
ATOM 607 N N . SER A 1 79 ? -12.583 8.738 6.555 1.00 82.06 79 SER A N 1
ATOM 608 C CA . SER A 1 79 ? -11.995 9.852 5.824 1.00 82.06 79 SER A CA 1
ATOM 609 C C . SER A 1 79 ? -12.535 9.844 4.405 1.00 82.06 79 SER A C 1
ATOM 611 O O . SER A 1 79 ? -12.943 8.803 3.894 1.00 82.06 79 SER A O 1
ATOM 613 N N . SER A 1 80 ? -12.541 11.008 3.766 1.00 82.31 80 SER A N 1
ATOM 614 C CA . SER A 1 80 ? -12.939 11.127 2.359 1.00 82.31 80 SER A CA 1
ATOM 615 C C . SER A 1 80 ? -11.833 10.646 1.420 1.00 82.31 80 SER A C 1
ATOM 617 O O . SER A 1 80 ? -12.113 10.182 0.319 1.00 82.31 80 SER A O 1
ATOM 619 N N . SER A 1 81 ? -10.576 10.733 1.869 1.00 84.50 81 SER A N 1
ATOM 620 C CA . SER A 1 81 ? -9.393 10.320 1.115 1.00 84.50 81 SER A CA 1
ATOM 621 C C . SER A 1 81 ? -8.387 9.598 2.003 1.00 84.50 81 SER A C 1
ATOM 623 O O . SER A 1 81 ? -8.100 10.028 3.124 1.00 84.50 81 SER A O 1
ATOM 625 N N . ALA A 1 82 ? -7.805 8.528 1.468 1.00 89.56 82 ALA A N 1
ATOM 626 C CA . ALA A 1 82 ? -6.643 7.866 2.037 1.00 89.56 82 ALA A CA 1
ATOM 627 C C . ALA A 1 82 ? -5.672 7.509 0.924 1.00 89.56 82 ALA A C 1
ATOM 629 O O . ALA A 1 82 ? -6.073 7.193 -0.194 1.00 89.56 82 ALA A O 1
ATOM 630 N N . VAL A 1 83 ? -4.388 7.555 1.243 1.00 90.69 83 VAL A N 1
ATOM 631 C CA . VAL A 1 83 ? -3.315 7.289 0.300 1.00 90.69 83 VAL A CA 1
ATOM 632 C C . VAL A 1 83 ? -2.410 6.233 0.897 1.00 90.69 83 VAL A C 1
ATOM 634 O O . VAL A 1 83 ? -1.819 6.427 1.959 1.00 90.69 83 VAL A O 1
ATOM 637 N N . LEU A 1 84 ? -2.290 5.116 0.194 1.00 88.31 84 LEU A N 1
ATOM 638 C CA . LEU A 1 84 ? -1.292 4.103 0.467 1.00 88.31 84 LEU A CA 1
ATOM 639 C C . LEU A 1 84 ? 0.055 4.580 -0.064 1.00 88.31 84 LEU A C 1
ATOM 641 O O . LEU A 1 84 ? 0.204 4.851 -1.257 1.00 88.31 84 LEU A O 1
ATOM 645 N N . VAL A 1 85 ? 1.038 4.648 0.826 1.00 87.25 85 VAL A N 1
ATOM 646 C CA . VAL A 1 85 ? 2.424 4.969 0.506 1.00 87.25 85 VAL A CA 1
ATOM 647 C C . VAL A 1 85 ? 3.281 3.745 0.798 1.00 87.25 85 VAL A C 1
ATOM 649 O O . VAL A 1 85 ? 3.273 3.226 1.912 1.00 87.25 85 VAL A O 1
ATOM 652 N N . LEU A 1 86 ? 4.036 3.291 -0.197 1.00 81.69 86 LEU A N 1
ATOM 653 C CA . LEU A 1 86 ? 5.059 2.256 -0.057 1.00 81.69 86 LEU A CA 1
ATOM 654 C C . LEU A 1 86 ? 6.396 2.817 -0.535 1.00 81.69 86 LEU A C 1
ATOM 656 O O . LEU A 1 86 ? 6.446 3.538 -1.534 1.00 81.69 86 LEU A O 1
ATOM 660 N N . ASN A 1 87 ? 7.481 2.446 0.150 1.00 77.81 87 ASN A N 1
ATOM 661 C CA . ASN A 1 87 ? 8.835 2.907 -0.161 1.00 77.81 87 ASN A CA 1
ATOM 662 C C . ASN A 1 87 ? 8.929 4.453 -0.213 1.00 77.81 87 ASN A C 1
ATOM 664 O O . ASN A 1 87 ? 9.475 4.994 -1.172 1.00 77.81 87 ASN A O 1
ATOM 668 N N . GLU A 1 88 ? 8.440 5.160 0.822 1.00 68.25 88 GLU A N 1
ATOM 669 C CA . GLU A 1 88 ? 8.321 6.644 0.914 1.00 68.25 88 GLU A CA 1
ATOM 670 C C . GLU A 1 88 ? 9.578 7.454 0.502 1.00 68.25 88 GLU A C 1
ATOM 672 O O . GLU A 1 88 ? 9.486 8.637 0.201 1.00 68.25 88 GLU A O 1
ATOM 677 N N . ASN A 1 89 ? 10.762 6.846 0.443 1.00 63.06 89 ASN A N 1
ATOM 678 C CA . ASN A 1 89 ? 12.020 7.511 0.081 1.00 63.06 89 ASN A CA 1
ATOM 679 C C . ASN A 1 89 ? 12.654 7.022 -1.228 1.00 63.06 89 ASN A C 1
ATOM 681 O O . ASN A 1 89 ? 13.805 7.343 -1.520 1.00 63.06 89 ASN A O 1
ATOM 685 N N . SER A 1 90 ? 11.943 6.213 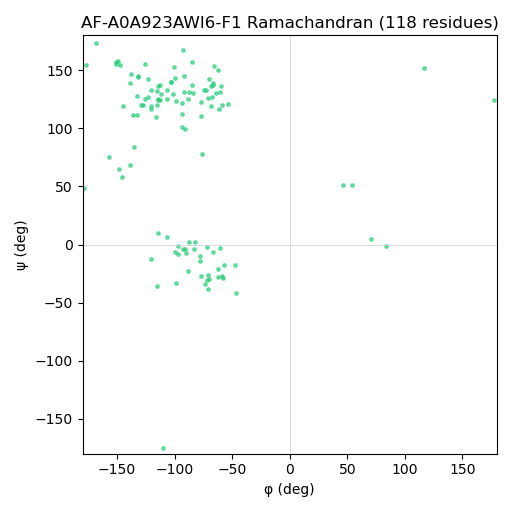-2.007 1.00 66.00 90 SER A N 1
ATOM 686 C CA . SER A 1 90 ? 12.497 5.683 -3.246 1.00 66.00 90 SER A CA 1
ATOM 687 C C . SER A 1 90 ? 12.037 6.451 -4.477 1.00 66.00 90 SER A C 1
ATOM 689 O O . SER A 1 90 ? 10.888 6.868 -4.580 1.00 66.00 90 SER A O 1
ATOM 691 N N . GLN A 1 91 ? 12.949 6.597 -5.439 1.00 60.44 91 GLN A N 1
ATOM 692 C CA . GLN A 1 91 ? 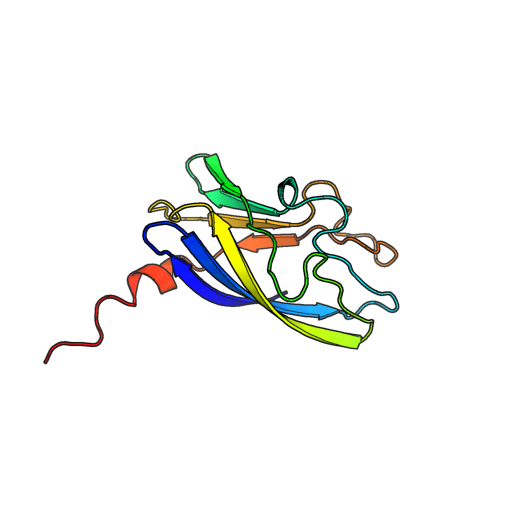12.681 7.221 -6.734 1.00 60.44 91 GLN A CA 1
ATOM 693 C C . GLN A 1 91 ? 11.559 6.473 -7.473 1.00 60.44 91 GLN A C 1
ATOM 695 O O . GLN A 1 91 ? 11.698 5.287 -7.769 1.00 60.44 91 GLN A O 1
ATOM 700 N N . THR A 1 92 ? 10.463 7.169 -7.783 1.00 58.16 92 THR A N 1
ATOM 701 C CA . THR A 1 92 ? 9.354 6.656 -8.611 1.00 58.16 92 THR A CA 1
ATOM 702 C C . THR A 1 92 ? 9.748 6.532 -10.088 1.00 58.16 92 THR A C 1
ATOM 704 O O . THR A 1 92 ? 9.273 5.625 -10.761 1.00 58.16 92 THR A O 1
ATOM 707 N N . ASP A 1 93 ? 10.650 7.387 -10.580 1.00 56.38 93 ASP A N 1
ATOM 708 C CA . ASP A 1 93 ? 10.928 7.534 -12.021 1.00 56.38 93 ASP A CA 1
ATO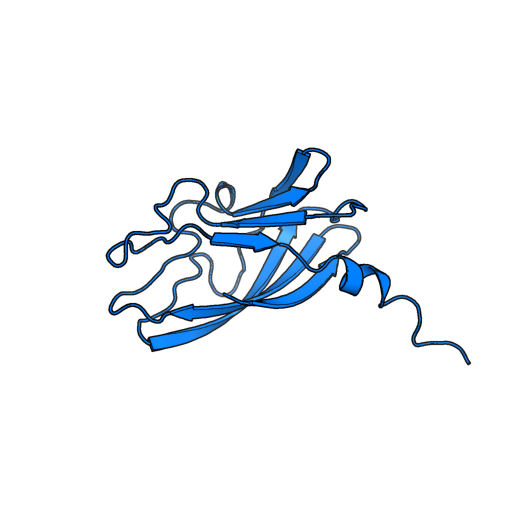M 709 C C . ASP A 1 93 ? 12.148 6.739 -12.524 1.00 56.38 93 ASP A C 1
ATOM 711 O O . ASP A 1 93 ? 12.488 6.747 -13.708 1.00 56.38 93 ASP A O 1
ATOM 715 N N . ASN A 1 94 ? 12.848 6.028 -11.637 1.00 58.00 94 ASN A N 1
ATOM 716 C CA . ASN A 1 94 ? 14.069 5.332 -12.025 1.00 58.00 94 ASN A CA 1
ATOM 717 C C . ASN A 1 94 ? 13.788 3.875 -12.408 1.00 58.00 94 ASN A C 1
ATOM 719 O O . ASN A 1 94 ? 13.714 3.015 -11.542 1.00 58.00 94 ASN A O 1
ATOM 723 N N . ARG A 1 95 ? 13.726 3.564 -13.707 1.00 58.19 95 ARG A N 1
ATOM 724 C CA . ARG A 1 95 ? 13.533 2.189 -14.227 1.00 58.19 95 ARG A CA 1
ATOM 725 C C . ARG A 1 95 ? 14.588 1.164 -13.772 1.00 58.19 95 ARG A C 1
ATOM 727 O O . ARG A 1 95 ? 14.358 -0.034 -13.874 1.00 58.19 95 ARG A O 1
ATOM 734 N N . TYR A 1 96 ? 15.739 1.631 -13.285 1.00 62.97 96 TYR A N 1
ATOM 735 C CA . TYR A 1 96 ? 16.808 0.789 -12.736 1.00 62.97 96 TYR A CA 1
ATOM 736 C C . TYR A 1 96 ? 16.695 0.591 -11.216 1.00 62.97 96 TYR A C 1
ATOM 738 O O . TYR A 1 96 ? 17.501 -0.132 -10.626 1.00 62.97 96 TYR A O 1
ATOM 746 N N . THR A 1 97 ? 15.732 1.243 -10.552 1.00 67.56 97 THR A N 1
ATOM 747 C CA . THR A 1 97 ? 15.528 1.069 -9.114 1.00 67.56 97 THR A CA 1
ATOM 748 C C . THR A 1 97 ? 14.878 -0.275 -8.828 1.00 67.56 97 THR A C 1
ATOM 750 O O . THR A 1 97 ? 13.874 -0.657 -9.423 1.00 67.56 97 THR A O 1
ATOM 753 N N . ARG A 1 98 ? 15.436 -0.987 -7.853 1.00 72.12 98 ARG A N 1
ATOM 754 C CA . ARG A 1 98 ? 14.845 -2.225 -7.332 1.00 72.12 98 ARG A CA 1
ATOM 755 C C . ARG A 1 98 ? 13.767 -1.945 -6.289 1.00 72.12 98 ARG A C 1
ATOM 757 O O . ARG A 1 98 ? 13.158 -2.876 -5.789 1.00 72.12 98 ARG A O 1
ATOM 764 N N . THR A 1 99 ? 13.543 -0.686 -5.926 1.00 72.62 99 THR A N 1
ATOM 765 C CA . THR A 1 99 ? 12.538 -0.274 -4.943 1.00 72.62 99 THR A CA 1
ATOM 766 C C . THR A 1 99 ? 11.796 0.934 -5.495 1.00 72.62 99 THR A C 1
ATOM 768 O O . THR A 1 99 ? 12.209 2.053 -5.232 1.00 72.62 99 THR A O 1
ATOM 771 N N . PRO A 1 100 ? 10.766 0.782 -6.334 1.00 73.94 100 PRO A N 1
ATOM 772 C CA . PRO A 1 100 ? 9.999 1.942 -6.770 1.00 73.94 100 PRO A CA 1
ATOM 773 C C . PRO A 1 100 ? 9.171 2.477 -5.595 1.00 73.94 100 PRO A C 1
ATOM 775 O O . PRO A 1 100 ? 8.671 1.693 -4.780 1.00 73.94 100 PRO A O 1
ATOM 778 N N . GLY A 1 101 ? 9.043 3.801 -5.499 1.00 79.69 101 GLY A N 1
ATOM 779 C CA . GLY A 1 101 ? 8.061 4.440 -4.622 1.00 79.69 101 GLY A CA 1
ATOM 780 C C . GLY A 1 101 ? 6.655 4.276 -5.201 1.00 79.69 101 GLY A C 1
ATOM 781 O O . GLY A 1 101 ? 6.454 4.518 -6.393 1.00 79.69 101 GLY A O 1
ATOM 782 N N . PHE A 1 102 ? 5.685 3.874 -4.375 1.00 79.38 102 PHE A N 1
ATOM 783 C CA . PHE A 1 102 ? 4.277 3.792 -4.775 1.00 79.38 102 PHE A CA 1
ATOM 784 C C . PHE A 1 102 ? 3.429 4.693 -3.897 1.00 79.38 102 PHE A C 1
ATOM 786 O O . PHE A 1 102 ? 3.529 4.660 -2.672 1.00 79.38 102 PHE A O 1
ATOM 793 N N . ARG A 1 103 ? 2.565 5.471 -4.545 1.00 86.38 103 ARG A N 1
ATOM 794 C CA . ARG A 1 103 ? 1.590 6.327 -3.889 1.00 86.38 103 ARG A CA 1
ATOM 795 C C . ARG A 1 103 ? 0.264 6.176 -4.607 1.00 86.38 103 ARG A C 1
ATOM 797 O O . ARG A 1 103 ? 0.173 6.525 -5.779 1.00 86.38 103 ARG A O 1
ATOM 804 N N . ILE A 1 104 ? -0.708 5.573 -3.937 1.00 86.44 104 ILE A N 1
ATOM 805 C CA . ILE A 1 104 ? -1.969 5.156 -4.554 1.00 86.44 104 ILE A CA 1
ATOM 806 C C . ILE A 1 104 ? -3.114 5.605 -3.667 1.00 86.44 104 ILE A C 1
ATOM 808 O O . ILE A 1 104 ? -3.114 5.337 -2.466 1.00 86.44 104 ILE A O 1
ATOM 812 N N . ASP A 1 105 ? -4.073 6.300 -4.259 1.00 88.69 105 ASP A N 1
ATOM 813 C CA . ASP A 1 105 ? -5.343 6.606 -3.625 1.00 88.69 105 ASP A CA 1
ATOM 814 C C . ASP A 1 105 ? -6.122 5.314 -3.349 1.00 88.69 105 ASP A C 1
ATOM 816 O O . ASP A 1 105 ? -6.240 4.421 -4.188 1.00 88.69 105 ASP A O 1
ATOM 820 N N . LEU A 1 106 ? -6.604 5.184 -2.118 1.00 86.75 106 LEU A N 1
ATOM 821 C CA . LEU A 1 106 ? -7.437 4.063 -1.722 1.00 86.75 106 LEU A CA 1
ATOM 822 C C . LEU A 1 106 ? -8.900 4.392 -2.031 1.00 86.75 106 LEU A C 1
ATOM 824 O O . LEU A 1 106 ? -9.383 5.452 -1.623 1.00 86.75 106 LEU A O 1
ATOM 828 N N . PRO A 1 107 ? -9.642 3.482 -2.686 1.00 81.69 107 PRO A N 1
ATOM 829 C CA . PRO A 1 107 ? -11.044 3.700 -3.016 1.00 81.69 107 PRO A CA 1
ATOM 830 C C . PRO A 1 107 ? -11.929 3.525 -1.772 1.00 81.69 107 PRO A C 1
ATOM 832 O O . PRO A 1 107 ? -12.589 2.501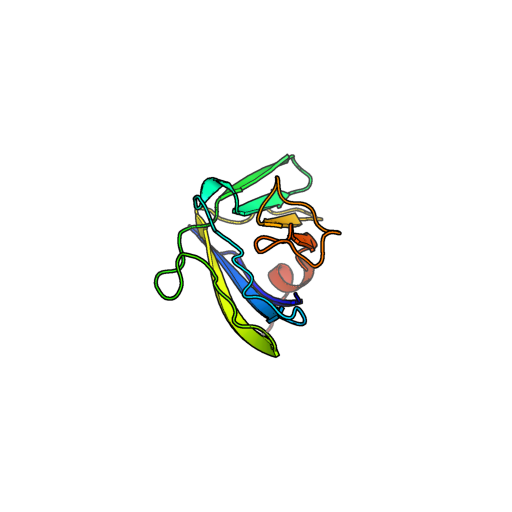 -1.599 1.00 81.69 107 PRO A O 1
ATOM 835 N N . LEU A 1 108 ? -11.973 4.533 -0.896 1.00 80.38 108 LEU A N 1
ATOM 836 C CA . LEU A 1 108 ? -12.730 4.490 0.366 1.00 80.38 108 LEU A CA 1
ATOM 837 C C . LEU A 1 108 ? -14.243 4.331 0.176 1.00 80.38 108 LEU A C 1
ATOM 839 O O . LEU A 1 108 ? -14.917 3.826 1.068 1.00 80.38 108 LEU A O 1
ATOM 843 N N . ALA A 1 109 ? -14.779 4.671 -0.998 1.00 67.69 109 ALA A N 1
ATOM 844 C CA . ALA A 1 109 ? -16.181 4.422 -1.342 1.00 67.69 109 ALA A CA 1
ATOM 845 C C . ALA A 1 109 ? -16.562 2.926 -1.264 1.00 67.69 109 ALA A C 1
ATOM 847 O O . ALA A 1 109 ? -17.700 2.589 -0.934 1.00 67.69 109 ALA A O 1
ATOM 848 N N . SER A 1 110 ? -15.602 2.020 -1.496 1.00 61.12 110 SER A N 1
ATOM 849 C CA . SER A 1 110 ? -15.823 0.572 -1.373 1.00 61.12 110 SER A CA 1
ATOM 850 C C . SER A 1 110 ? -15.990 0.108 0.082 1.00 61.12 110 SER A C 1
ATOM 852 O O . SER A 1 110 ? -16.726 -0.843 0.333 1.00 61.12 110 SER A O 1
ATOM 854 N N . LEU A 1 111 ? -15.418 0.830 1.056 1.00 63.25 111 LEU A N 1
ATOM 855 C CA . LEU A 1 111 ? -15.588 0.541 2.487 1.00 63.25 111 LEU A CA 1
ATOM 856 C C . LEU A 1 111 ? -17.003 0.845 2.986 1.00 63.25 111 LEU A C 1
ATOM 858 O O . LEU A 1 111 ? -17.485 0.191 3.905 1.00 63.25 111 LEU A O 1
ATOM 862 N N . GLY A 1 112 ? -17.672 1.825 2.374 1.00 50.25 112 GLY A N 1
ATOM 863 C CA . GLY A 1 112 ? -19.054 2.185 2.697 1.00 50.25 112 GLY A CA 1
ATOM 864 C C . GLY A 1 112 ? -20.102 1.242 2.100 1.00 50.25 112 GLY A C 1
ATOM 865 O O . GLY A 1 112 ? -21.266 1.329 2.474 1.00 50.25 112 GLY A O 1
ATOM 866 N N . SER A 1 113 ? -19.708 0.337 1.197 1.00 46.53 113 SER A N 1
ATOM 867 C CA . SER A 1 113 ? -20.645 -0.496 0.427 1.00 46.53 113 SER A CA 1
ATOM 868 C C . SER A 1 113 ? -20.810 -1.921 0.976 1.00 46.53 113 SER A C 1
ATOM 870 O O . SER A 1 113 ? -21.687 -2.648 0.527 1.00 46.53 113 SER A O 1
ATOM 872 N N . ALA A 1 114 ? -20.030 -2.327 1.987 1.00 47.06 114 ALA A N 1
ATOM 873 C CA . ALA A 1 114 ? -20.158 -3.648 2.620 1.00 47.06 114 ALA A CA 1
ATOM 874 C C . ALA A 1 114 ? -21.265 -3.728 3.697 1.00 47.06 114 ALA A C 1
ATOM 876 O O . ALA A 1 114 ? -21.428 -4.767 4.332 1.00 47.06 114 ALA A O 1
ATOM 877 N N . ALA A 1 115 ? -22.023 -2.647 3.921 1.00 45.88 115 ALA A N 1
ATOM 878 C CA . ALA A 1 115 ? -23.066 -2.575 4.950 1.00 45.88 115 ALA A CA 1
ATOM 879 C C . ALA A 1 115 ? -24.507 -2.618 4.403 1.00 45.88 115 ALA A C 1
ATOM 881 O O . ALA A 1 115 ? -25.448 -2.458 5.178 1.00 45.88 115 ALA A O 1
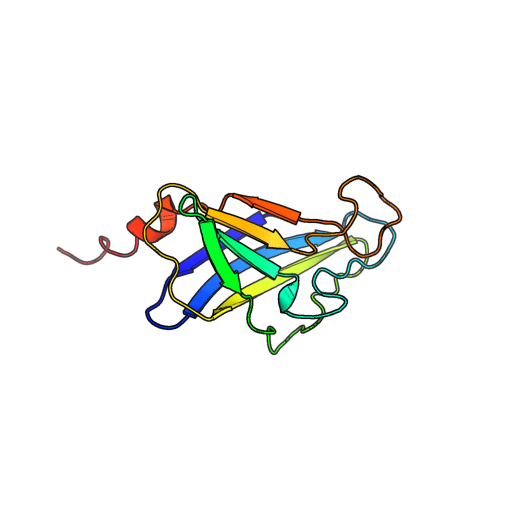ATOM 882 N N . SER A 1 116 ? -24.721 -2.845 3.102 1.00 44.28 116 SER A N 1
ATOM 883 C CA . SER A 1 116 ? -26.080 -2.899 2.543 1.00 44.28 116 SER A CA 1
ATOM 884 C C . SER A 1 116 ? -26.228 -3.902 1.398 1.00 44.28 116 SER A C 1
ATOM 886 O O . SER A 1 116 ? -26.623 -3.538 0.297 1.00 44.28 116 SER A O 1
ATOM 888 N N . GLU A 1 117 ? -25.937 -5.176 1.649 1.00 44.03 117 GLU A N 1
ATOM 889 C CA . GLU A 1 117 ? -26.443 -6.266 0.803 1.00 44.03 117 GLU A CA 1
ATOM 890 C C . GLU A 1 117 ? -26.869 -7.432 1.707 1.00 44.03 117 GLU A C 1
ATOM 892 O O . GLU A 1 117 ? -26.209 -8.457 1.835 1.00 44.03 117 GLU A O 1
ATOM 897 N N . GLY A 1 118 ? -27.940 -7.196 2.469 1.00 48.16 118 GLY A N 1
ATOM 898 C CA . GLY A 1 118 ? -28.424 -8.127 3.486 1.00 48.16 118 GLY A CA 1
ATOM 899 C C . GLY A 1 118 ? -29.679 -7.642 4.210 1.00 48.16 118 GLY A C 1
ATOM 900 O O . GLY A 1 118 ? -29.681 -7.606 5.432 1.00 48.16 118 GLY A O 1
ATOM 901 N N . ALA A 1 119 ? -30.696 -7.203 3.466 1.00 46.06 119 ALA A N 1
ATOM 902 C CA . ALA A 1 119 ? -32.096 -7.013 3.887 1.00 46.06 119 ALA A CA 1
ATOM 903 C C . ALA A 1 119 ? -32.841 -6.427 2.669 1.00 46.06 119 ALA A C 1
ATOM 905 O O . ALA A 1 119 ? -32.420 -5.394 2.165 1.00 46.06 119 ALA A O 1
ATOM 906 N N . SER A 1 120 ? -33.926 -6.968 2.120 1.00 46.56 120 SER A N 1
ATOM 907 C CA . SER A 1 120 ? -34.847 -8.042 2.509 1.00 46.56 120 SER A CA 1
ATOM 908 C C . SER A 1 120 ? -35.502 -8.598 1.244 1.00 46.56 120 SER A C 1
ATOM 910 O O . SER A 1 120 ? -35.531 -7.846 0.243 1.00 46.56 120 SER A O 1
#

pLDDT: mean 76.41, std 12.86, range [44.03, 90.88]

Radius of gyration: 14.83 Å; Cα contacts (8 Å, |Δi|>4): 268; chains: 1; bounding box: 52×29×31 Å

Secondary structure (DSSP, 8-state):
-EEEEEEE-SSEEEEEEEEE--SSS-EES-SS-GGGEEEEETTS-EEEEEPPTT-TT-EE-TT-EEEEEEEEESPPPP-S-EEEEESTTS-SS-TT-SS--EEEEE-GGGTTSTTSS---